Protein AF-A0A7C6LRL2-F1 (afdb_monomer)

pLDDT: mean 70.59, std 15.02, range [48.09, 95.19]

Mean predicted aligned error: 21.66 Å

Solvent-accessible surface area (backbone atoms only — not comparable to full-atom values): 8617 Å² total; per-residue (Å²): 143,81,73,62,68,64,55,54,52,52,54,52,51,51,53,48,34,69,77,64,30,76,74,43,53,61,51,50,51,54,55,50,50,54,54,49,51,54,52,46,53,55,52,46,50,66,56,42,81,75,48,85,87,81,85,78,90,80,80,86,78,82,74,84,72,72,83,80,70,86,66,77,84,75,78,76,70,75,77,75,80,83,67,84,80,74,78,80,75,96,70,79,88,72,87,74,82,74,82,76,81,79,77,75,81,85,76,74,81,78,82,78,75,77,82,83,89,71,90,83,80,136

Radius of gyration: 41.08 Å; Cα contacts (8 Å, |Δi|>4): 6; chains: 1; bounding box: 72×79×104 Å

Secondary structure (DSSP, 8-state):
---HHHHHHHHHHHHHHHHH-TTHHHHHHHHHHHHHHHHHHHHHHHHHTTS-------------------------PPPPP-----PPP----PPPPPPP--PPP-----------------

Sequence (122 aa):
MGGLRGQEILIIVILLIIVFGWKKLPDAARSLGRSARVFKSEVEEMRKDGKEDAGEGTVQSQASEQPQEYRPQQQVTPPPPVQDYQAPQPGSYQPQPAPQAQEPPAQTPQQQYPDDPTRPVA

Structure (mmCIF, N/CA/C/O backbone):
data_AF-A0A7C6LRL2-F1
#
_entry.id   AF-A0A7C6LRL2-F1
#
loop_
_atom_site.group_PDB
_atom_site.id
_atom_site.type_symbol
_atom_site.label_atom_id
_atom_site.label_alt_id
_atom_site.label_comp_id
_atom_site.label_asym_id
_atom_site.label_entity_id
_atom_site.label_seq_id
_atom_site.pdbx_PDB_ins_code
_atom_site.Cartn_x
_atom_site.Cartn_y
_atom_site.Cartn_z
_atom_site.occupancy
_atom_site.B_iso_or_equiv
_atom_site.auth_seq_id
_atom_site.auth_comp_id
_atom_site.auth_asym_id
_atom_site.auth_atom_id
_atom_site.pdbx_PDB_model_num
ATOM 1 N N . MET A 1 1 ? 26.917 14.971 13.476 1.00 55.09 1 MET A N 1
ATOM 2 C CA . MET A 1 1 ? 26.933 13.935 12.417 1.00 55.09 1 MET A CA 1
ATOM 3 C C . MET A 1 1 ? 25.522 13.358 12.249 1.00 55.09 1 MET A C 1
ATOM 5 O O . MET A 1 1 ? 25.241 12.298 12.785 1.00 55.09 1 MET A O 1
ATOM 9 N N . GLY A 1 2 ? 24.594 14.082 11.608 1.00 68.19 2 GLY A N 1
ATOM 10 C CA . GLY A 1 2 ? 23.152 13.747 11.613 1.00 68.19 2 GLY A CA 1
ATOM 11 C C . GLY A 1 2 ? 22.469 13.714 10.241 1.00 68.19 2 GLY A C 1
ATOM 12 O O . GLY A 1 2 ? 21.249 13.684 10.182 1.00 68.19 2 GLY A O 1
ATOM 13 N N . GLY A 1 3 ? 23.229 13.738 9.140 1.00 62.00 3 GLY A N 1
AT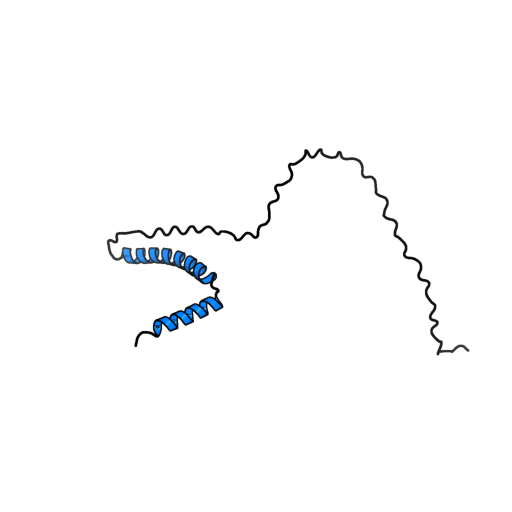OM 14 C CA . GLY A 1 3 ? 22.675 13.867 7.782 1.00 62.00 3 GLY A CA 1
ATOM 15 C C . GLY A 1 3 ? 22.327 12.554 7.070 1.00 62.00 3 GLY A C 1
ATOM 16 O O . GLY A 1 3 ? 21.640 12.581 6.058 1.00 62.00 3 GLY A O 1
ATOM 17 N N . LEU A 1 4 ? 22.770 11.401 7.582 1.00 68.69 4 LEU A N 1
ATOM 18 C CA . LEU A 1 4 ? 22.707 10.133 6.836 1.00 68.69 4 LEU A CA 1
ATOM 19 C C . LEU A 1 4 ? 21.338 9.435 6.919 1.00 68.69 4 LEU A C 1
ATOM 21 O O . LEU A 1 4 ? 20.943 8.734 5.998 1.00 68.69 4 LEU A O 1
ATOM 25 N N . ARG A 1 5 ? 20.563 9.669 7.989 1.00 82.12 5 ARG A N 1
ATOM 26 C CA . ARG A 1 5 ? 19.261 9.000 8.192 1.00 82.12 5 ARG A CA 1
ATOM 27 C C . ARG A 1 5 ? 18.231 9.373 7.121 1.00 82.12 5 ARG A C 1
ATOM 29 O O . ARG A 1 5 ? 17.465 8.515 6.700 1.00 82.12 5 ARG A O 1
ATOM 36 N N . GLY A 1 6 ? 18.214 10.634 6.683 1.00 88.81 6 GLY A N 1
ATOM 37 C CA . GLY A 1 6 ? 17.272 11.100 5.661 1.00 88.81 6 GLY A CA 1
ATOM 38 C C . GLY A 1 6 ? 17.571 10.518 4.280 1.00 88.81 6 GLY A C 1
ATOM 39 O O . GLY A 1 6 ? 16.654 10.097 3.577 1.00 88.81 6 GLY A O 1
ATOM 40 N N . GLN A 1 7 ? 18.854 10.438 3.918 1.00 91.06 7 GLN A N 1
ATOM 41 C CA . GLN A 1 7 ? 19.280 9.896 2.629 1.00 91.06 7 GLN A CA 1
ATOM 42 C C . GLN A 1 7 ? 19.024 8.384 2.531 1.00 91.06 7 GLN A C 1
ATOM 44 O O . GLN A 1 7 ? 18.549 7.924 1.496 1.00 91.06 7 GLN A O 1
ATOM 49 N N . GLU A 1 8 ? 19.242 7.627 3.612 1.00 89.62 8 GLU A N 1
ATOM 50 C CA . GLU A 1 8 ? 18.927 6.192 3.663 1.00 89.62 8 GLU A CA 1
ATOM 51 C C . GLU A 1 8 ? 17.435 5.924 3.406 1.00 89.62 8 GLU A C 1
ATOM 53 O O . GLU A 1 8 ? 17.072 5.077 2.589 1.00 89.62 8 GLU A O 1
ATOM 58 N N . ILE A 1 9 ? 16.554 6.688 4.068 1.00 92.00 9 ILE A N 1
ATOM 59 C CA . ILE A 1 9 ? 15.100 6.552 3.898 1.00 92.00 9 ILE A CA 1
ATOM 60 C C . ILE A 1 9 ? 14.701 6.881 2.459 1.00 92.00 9 ILE A C 1
ATOM 62 O O . ILE A 1 9 ? 13.892 6.164 1.871 1.00 92.00 9 ILE A O 1
ATOM 66 N N . LEU A 1 10 ? 15.291 7.923 1.867 1.00 92.38 10 LEU A N 1
ATOM 67 C CA . LEU A 1 10 ? 15.022 8.290 0.479 1.00 92.38 10 LEU A CA 1
ATOM 68 C C . LEU A 1 10 ? 15.371 7.148 -0.487 1.00 92.38 10 LEU A C 1
ATOM 70 O O . LEU A 1 10 ? 14.577 6.832 -1.372 1.00 92.38 10 LEU A O 1
ATOM 74 N N . ILE A 1 11 ? 16.517 6.491 -0.286 1.00 93.75 11 ILE A N 1
ATOM 75 C CA . ILE A 1 11 ? 16.951 5.349 -1.105 1.00 93.75 11 ILE A CA 1
ATOM 76 C C . ILE A 1 11 ? 15.954 4.187 -0.992 1.00 93.75 11 ILE A C 1
ATOM 78 O O . ILE A 1 11 ? 15.567 3.607 -2.008 1.00 93.75 11 ILE A O 1
ATOM 82 N N . ILE A 1 12 ? 15.483 3.879 0.220 1.00 93.81 12 ILE A N 1
ATOM 83 C CA . ILE A 1 12 ? 14.487 2.820 0.446 1.00 93.81 12 ILE A CA 1
ATOM 84 C C . ILE A 1 12 ? 13.165 3.152 -0.254 1.00 93.81 12 ILE A C 1
ATOM 86 O O . ILE A 1 12 ? 12.582 2.290 -0.911 1.00 93.81 12 ILE A O 1
ATOM 90 N N . VAL A 1 13 ? 12.699 4.401 -0.163 1.00 92.81 13 VAL A N 1
ATOM 91 C CA . VAL A 1 13 ? 11.469 4.842 -0.839 1.00 92.81 13 VAL A CA 1
ATOM 92 C C . VAL A 1 13 ? 11.598 4.703 -2.355 1.00 92.81 13 VAL A C 1
ATOM 94 O O . VAL A 1 13 ? 10.670 4.214 -2.996 1.00 92.81 13 VAL A O 1
ATOM 97 N N . ILE A 1 14 ? 12.746 5.062 -2.933 1.00 95.00 14 ILE A N 1
ATOM 98 C CA . ILE A 1 14 ? 13.002 4.888 -4.370 1.00 95.00 14 ILE A CA 1
ATOM 99 C C . ILE A 1 14 ? 12.929 3.404 -4.757 1.00 95.00 14 ILE A C 1
ATOM 101 O O . ILE A 1 14 ? 12.251 3.059 -5.724 1.00 95.00 14 ILE A O 1
ATOM 105 N N . LEU A 1 15 ? 13.554 2.517 -3.979 1.00 95.19 15 LEU A N 1
ATOM 106 C CA . LEU A 1 15 ? 13.476 1.065 -4.182 1.00 95.19 15 LEU A CA 1
ATOM 107 C C . LEU A 1 15 ? 12.031 0.548 -4.129 1.00 95.19 15 LEU A C 1
ATOM 109 O O . LEU A 1 15 ? 11.621 -0.224 -4.997 1.00 95.19 15 LEU A O 1
ATOM 113 N N . LEU A 1 16 ? 11.231 1.017 -3.168 1.00 93.56 16 LEU A N 1
ATOM 114 C CA . LEU A 1 16 ? 9.811 0.671 -3.082 1.00 93.56 16 LEU A CA 1
ATOM 115 C C . LEU A 1 16 ? 9.017 1.184 -4.289 1.00 93.56 16 LEU A C 1
ATOM 117 O O . LEU A 1 16 ? 8.182 0.451 -4.810 1.00 93.56 16 LEU A O 1
ATOM 121 N N . ILE A 1 17 ? 9.284 2.399 -4.774 1.00 93.44 17 ILE A N 1
ATOM 122 C CA . ILE A 1 17 ? 8.644 2.933 -5.988 1.00 93.44 17 ILE A CA 1
ATOM 123 C C . ILE A 1 17 ? 8.984 2.076 -7.208 1.00 93.44 17 ILE A C 1
ATOM 125 O O . ILE A 1 17 ? 8.115 1.873 -8.051 1.00 93.44 17 ILE A O 1
ATOM 129 N N . ILE A 1 18 ? 10.211 1.567 -7.316 1.00 94.69 18 ILE A N 1
ATOM 130 C CA . ILE A 1 18 ? 10.619 0.721 -8.445 1.00 94.69 18 ILE A CA 1
ATOM 131 C C . ILE A 1 18 ? 9.893 -0.630 -8.401 1.00 94.69 18 ILE A C 1
ATOM 133 O O . ILE A 1 18 ? 9.388 -1.079 -9.426 1.00 94.69 18 ILE A O 1
ATOM 137 N N . VAL A 1 19 ? 9.802 -1.259 -7.225 1.00 93.75 19 VAL A N 1
ATOM 138 C CA . VAL A 1 19 ? 9.179 -2.586 -7.072 1.00 93.75 19 VAL A CA 1
ATOM 139 C C . VAL A 1 19 ? 7.650 -2.518 -7.131 1.00 93.75 19 VAL A C 1
ATOM 141 O O . VAL A 1 19 ? 7.018 -3.329 -7.803 1.00 93.75 19 VAL A O 1
ATOM 144 N N . PHE A 1 20 ? 7.042 -1.560 -6.430 1.00 90.75 20 PHE A N 1
ATOM 145 C CA . PHE A 1 20 ? 5.585 -1.446 -6.314 1.00 90.75 20 PHE A CA 1
ATOM 146 C C . PHE A 1 20 ? 4.967 -0.513 -7.363 1.00 90.75 20 PHE A C 1
ATOM 148 O O . PHE A 1 20 ? 3.807 -0.684 -7.730 1.00 90.75 20 PHE A O 1
ATOM 155 N N . GLY A 1 21 ? 5.715 0.468 -7.864 1.00 89.56 21 GLY A N 1
ATOM 156 C CA . GLY A 1 21 ? 5.234 1.501 -8.780 1.00 89.56 21 GLY A CA 1
ATOM 157 C C . GLY A 1 21 ? 4.750 2.770 -8.067 1.00 89.56 21 GLY A C 1
ATOM 158 O O . GLY A 1 21 ? 4.082 2.728 -7.031 1.00 89.56 21 GLY A O 1
ATOM 159 N N . TRP A 1 22 ? 5.006 3.929 -8.681 1.00 88.06 22 TRP A N 1
ATOM 160 C CA . TRP A 1 22 ? 4.627 5.252 -8.155 1.00 88.06 22 TRP A CA 1
ATOM 161 C C . TRP A 1 22 ? 3.114 5.431 -7.945 1.00 88.06 22 TRP A C 1
ATOM 163 O O . TRP A 1 22 ? 2.703 6.153 -7.043 1.00 88.06 22 TRP A O 1
ATOM 173 N N . LYS A 1 23 ? 2.271 4.738 -8.727 1.00 89.25 23 LYS A N 1
ATOM 174 C CA . LYS A 1 23 ? 0.802 4.775 -8.579 1.00 89.25 23 LYS A CA 1
ATOM 175 C C . LYS A 1 23 ? 0.280 3.884 -7.447 1.00 89.25 23 LYS A C 1
ATOM 177 O O . LYS A 1 23 ? -0.829 4.112 -6.978 1.00 89.25 23 LYS A O 1
ATOM 182 N N . LYS A 1 24 ? 1.044 2.873 -7.016 1.00 87.00 24 LYS A N 1
ATOM 183 C CA . LYS A 1 24 ? 0.601 1.883 -6.017 1.00 87.00 24 LYS A CA 1
ATOM 184 C C . LYS A 1 24 ? 0.910 2.293 -4.583 1.00 87.00 24 LYS A C 1
ATOM 186 O O . LYS A 1 24 ? 0.157 1.918 -3.696 1.00 87.00 24 LYS A O 1
ATOM 191 N N . LEU A 1 25 ? 1.940 3.108 -4.351 1.00 91.25 25 LEU A N 1
ATOM 192 C CA . LEU A 1 25 ? 2.201 3.692 -3.030 1.00 91.25 25 LEU A CA 1
ATOM 193 C C . LEU A 1 25 ? 1.050 4.553 -2.483 1.00 91.25 25 LEU A C 1
ATOM 195 O O . LEU A 1 25 ? 0.633 4.293 -1.355 1.00 91.25 25 LEU A O 1
ATOM 199 N N . PRO A 1 26 ? 0.506 5.548 -3.217 1.00 84.06 26 PRO A N 1
ATOM 200 C CA . PRO A 1 26 ? -0.591 6.363 -2.697 1.00 84.06 26 PRO A CA 1
ATOM 201 C C . PRO A 1 26 ? -1.866 5.539 -2.503 1.00 84.06 26 PRO A C 1
ATOM 203 O O . PRO A 1 26 ? -2.596 5.764 -1.544 1.00 84.06 26 PRO A O 1
ATOM 206 N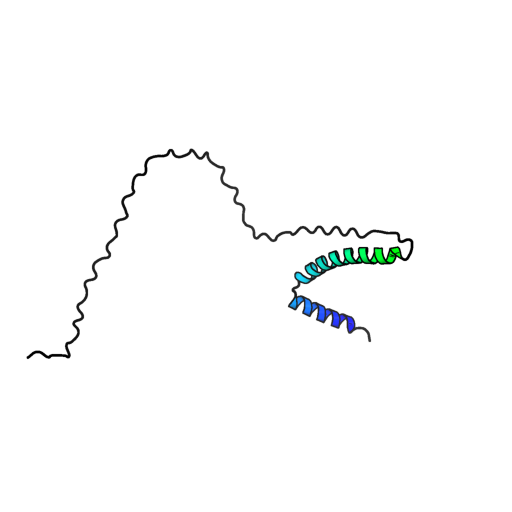 N . ASP A 1 27 ? -2.109 4.559 -3.374 1.00 89.69 27 ASP A N 1
ATOM 207 C CA . ASP A 1 27 ? -3.256 3.656 -3.281 1.00 89.69 27 ASP A CA 1
ATOM 208 C C . ASP A 1 27 ? -3.158 2.752 -2.036 1.00 89.69 27 ASP A C 1
ATOM 210 O O . ASP A 1 27 ? -4.064 2.733 -1.202 1.00 89.69 27 ASP A O 1
ATOM 214 N N . ALA A 1 28 ? -1.998 2.116 -1.828 1.00 90.88 28 ALA A N 1
ATOM 215 C CA . ALA A 1 28 ? -1.717 1.304 -0.645 1.00 90.88 28 ALA A CA 1
ATOM 216 C C . ALA A 1 28 ? -1.747 2.133 0.647 1.00 90.88 28 ALA A C 1
ATOM 218 O O . ALA A 1 28 ? -2.313 1.698 1.646 1.00 90.88 28 ALA A O 1
ATOM 219 N N . ALA A 1 29 ? -1.197 3.349 0.643 1.00 90.69 29 ALA A N 1
ATOM 220 C CA . ALA A 1 29 ? -1.267 4.245 1.795 1.00 90.69 29 ALA A CA 1
ATOM 221 C C . ALA A 1 29 ? -2.716 4.657 2.112 1.00 90.69 29 ALA A C 1
ATOM 223 O O . ALA A 1 29 ? -3.102 4.680 3.282 1.00 90.69 29 ALA A O 1
ATOM 224 N N . ARG A 1 30 ? -3.547 4.927 1.093 1.00 89.50 30 ARG A N 1
ATOM 225 C CA . ARG A 1 30 ? -4.976 5.249 1.268 1.00 89.50 30 ARG A CA 1
ATOM 226 C C . ARG A 1 30 ? -5.777 4.061 1.803 1.00 89.50 30 ARG A C 1
ATOM 228 O O . ARG A 1 30 ? -6.642 4.254 2.660 1.00 89.50 30 ARG A O 1
ATOM 235 N N . SER A 1 31 ? -5.521 2.837 1.336 1.00 90.56 31 SER A N 1
ATOM 236 C CA . SER A 1 31 ? -6.202 1.641 1.854 1.00 90.56 31 SER A CA 1
ATOM 237 C C . SER A 1 31 ? -5.744 1.290 3.272 1.00 90.56 31 SER A C 1
ATOM 239 O O . SER A 1 31 ? -6.588 1.054 4.135 1.00 90.56 31 SER A O 1
ATOM 241 N N . LEU A 1 32 ? -4.433 1.335 3.540 1.00 91.75 32 LEU A N 1
ATOM 242 C CA . LEU A 1 32 ? -3.861 1.093 4.869 1.00 91.75 32 LEU A CA 1
ATOM 243 C C . LEU A 1 32 ? -4.305 2.156 5.880 1.00 91.75 32 LEU A C 1
ATOM 245 O O . LEU A 1 32 ? -4.615 1.815 7.016 1.00 91.75 32 LEU A O 1
ATOM 249 N N . GLY A 1 33 ? -4.403 3.424 5.473 1.00 89.94 33 GLY A N 1
ATOM 250 C CA . GLY A 1 33 ? -4.875 4.514 6.329 1.00 89.94 33 GLY A CA 1
ATOM 251 C C . GLY A 1 33 ? -6.332 4.349 6.769 1.00 89.94 33 GLY A C 1
ATOM 252 O O . GLY A 1 33 ? -6.660 4.634 7.921 1.00 89.94 33 GLY A O 1
ATOM 253 N N . ARG A 1 34 ? -7.203 3.828 5.890 1.00 91.50 34 ARG A N 1
ATOM 254 C CA . ARG A 1 34 ? -8.596 3.506 6.248 1.00 91.50 34 ARG A CA 1
ATOM 255 C C . ARG A 1 34 ? -8.667 2.400 7.303 1.00 91.50 34 ARG A C 1
ATOM 257 O O . ARG A 1 34 ? -9.327 2.602 8.319 1.00 91.50 34 ARG A O 1
ATOM 264 N N . SER A 1 35 ? -7.945 1.293 7.116 1.00 90.81 35 SER A N 1
ATOM 265 C CA . SER A 1 35 ? -7.912 0.197 8.100 1.00 90.81 35 SER A CA 1
ATOM 266 C C . SER A 1 35 ? -7.247 0.611 9.415 1.00 90.81 35 SER A C 1
ATOM 268 O O . SER A 1 35 ? -7.737 0.269 10.487 1.00 90.81 35 SER A O 1
ATOM 270 N N . ALA A 1 36 ? -6.169 1.401 9.352 1.00 92.62 36 ALA A N 1
ATOM 271 C CA . ALA A 1 36 ? -5.473 1.906 10.533 1.00 92.62 36 ALA A CA 1
ATOM 272 C C . ALA A 1 36 ? -6.349 2.842 11.372 1.00 92.62 36 ALA A C 1
ATOM 274 O O . ALA A 1 36 ? -6.221 2.853 12.591 1.00 92.62 36 ALA A O 1
ATOM 275 N N . ARG A 1 37 ? -7.248 3.614 10.750 1.00 88.69 37 ARG A N 1
ATOM 276 C CA . ARG A 1 37 ? -8.178 4.488 11.471 1.00 88.69 37 ARG A CA 1
ATOM 277 C C . ARG A 1 37 ? -9.206 3.698 12.275 1.00 88.69 37 ARG A C 1
ATOM 279 O O . ARG A 1 37 ? -9.428 4.041 13.429 1.00 88.69 37 ARG A O 1
ATOM 286 N N . VAL A 1 38 ? -9.794 2.663 11.672 1.00 89.75 38 VAL A N 1
ATOM 287 C CA . VAL A 1 38 ? -10.759 1.782 12.353 1.00 89.75 38 VAL A CA 1
ATOM 288 C C . VAL A 1 38 ? -10.068 1.031 13.488 1.00 89.75 38 VAL A C 1
ATOM 290 O O . VAL A 1 38 ? -10.523 1.077 14.626 1.00 89.75 38 VAL A O 1
ATOM 293 N N . PHE A 1 39 ? -8.899 0.450 13.207 1.00 91.12 39 PHE A N 1
ATOM 294 C CA . PHE A 1 39 ? -8.093 -0.215 14.227 1.00 91.12 39 PHE A CA 1
ATOM 295 C C . PHE A 1 39 ? -7.698 0.742 15.357 1.00 91.12 39 PHE A C 1
ATOM 297 O O . PHE A 1 39 ? -7.720 0.369 16.523 1.00 91.12 39 PHE A O 1
ATOM 304 N N . LYS A 1 40 ? -7.359 1.997 15.038 1.00 86.94 40 LYS A N 1
ATOM 305 C CA . LYS A 1 40 ? -7.011 2.989 16.055 1.00 86.94 40 LYS A CA 1
ATOM 306 C C . LYS A 1 40 ? -8.204 3.350 16.933 1.00 86.94 40 LYS A C 1
ATOM 308 O O . LYS A 1 40 ? -8.005 3.414 18.137 1.00 86.94 40 LYS A O 1
ATOM 313 N N . SER A 1 41 ? -9.407 3.522 16.380 1.00 86.75 41 SER A N 1
ATOM 314 C CA . SER A 1 41 ? -10.605 3.769 17.196 1.00 86.75 41 SER A CA 1
ATOM 315 C C . SER A 1 41 ? -10.970 2.580 18.084 1.00 86.75 41 SER A C 1
ATOM 317 O O . SER A 1 41 ? -11.271 2.793 19.251 1.00 86.75 41 SER A O 1
ATOM 319 N N . GLU A 1 42 ? -10.870 1.346 17.577 1.00 86.81 42 GLU A N 1
ATOM 320 C CA . GLU A 1 42 ? -11.123 0.141 18.383 1.00 86.81 42 GLU A CA 1
ATOM 321 C C . GLU A 1 42 ? -10.081 -0.013 19.499 1.00 86.81 42 GLU A C 1
ATOM 323 O O . GLU A 1 42 ? -10.419 -0.266 20.653 1.00 86.81 42 GLU A O 1
ATOM 328 N N . VAL A 1 43 ? -8.797 0.193 19.187 1.00 88.69 43 VAL A N 1
ATOM 329 C CA . VAL A 1 43 ? -7.731 0.156 20.196 1.00 88.69 43 VAL A CA 1
ATOM 330 C C . VAL A 1 43 ? -7.893 1.291 21.204 1.00 88.69 43 VAL A C 1
ATOM 332 O O . VAL A 1 43 ? -7.628 1.087 22.381 1.00 88.69 43 VAL A O 1
ATOM 335 N N . GLU A 1 44 ? -8.302 2.484 20.782 1.00 86.19 44 GLU A N 1
ATOM 336 C CA . GLU A 1 44 ? -8.501 3.629 21.670 1.00 86.19 44 GLU A CA 1
ATOM 337 C C . GLU A 1 44 ? -9.689 3.422 22.612 1.00 86.19 44 GLU A C 1
ATOM 339 O O . GLU A 1 44 ? -9.555 3.706 23.798 1.00 86.19 44 GLU A O 1
ATOM 344 N N . GLU A 1 45 ? -10.784 2.824 22.142 1.00 82.62 45 GLU A N 1
ATOM 345 C CA . GLU A 1 45 ? -11.908 2.384 22.979 1.00 82.62 45 GLU A CA 1
ATOM 346 C C . GLU A 1 45 ? -11.445 1.383 24.050 1.00 82.62 45 GLU A C 1
ATOM 348 O O . GLU A 1 45 ? -11.679 1.602 25.238 1.00 82.62 45 GLU A O 1
ATOM 353 N N . MET A 1 46 ? -10.633 0.386 23.670 1.00 81.12 46 MET A N 1
ATOM 354 C CA . MET A 1 46 ? -10.018 -0.550 24.627 1.00 81.12 46 MET A CA 1
ATOM 355 C C . MET A 1 46 ? -9.080 0.134 25.636 1.00 81.12 46 MET A C 1
ATOM 357 O O . MET A 1 46 ? -8.877 -0.368 26.742 1.00 81.12 46 MET A O 1
ATOM 361 N N . ARG A 1 47 ? -8.443 1.252 25.265 1.00 81.50 47 ARG A N 1
ATOM 362 C CA . ARG A 1 47 ? -7.587 2.034 26.176 1.00 81.50 47 ARG A CA 1
ATOM 363 C C . ARG A 1 47 ? -8.405 2.953 27.082 1.00 81.50 47 ARG A C 1
ATOM 365 O O . ARG A 1 47 ? -7.962 3.217 28.200 1.00 81.50 47 ARG A O 1
ATOM 372 N N . LYS A 1 48 ? -9.559 3.426 26.610 1.00 74.88 48 LYS A N 1
ATOM 373 C CA . LYS A 1 48 ? -10.441 4.377 27.294 1.00 74.88 48 LYS A CA 1
ATOM 374 C C . LYS A 1 48 ? -11.349 3.696 28.322 1.00 74.88 48 LYS A C 1
ATOM 376 O O . LYS A 1 48 ? -11.559 4.267 29.385 1.00 74.88 48 LYS A O 1
ATOM 381 N N . ASP A 1 49 ? -11.733 2.436 28.107 1.00 65.69 49 ASP A N 1
ATOM 382 C CA . ASP A 1 49 ? -12.414 1.603 29.122 1.00 65.69 49 ASP A CA 1
ATOM 383 C C . ASP A 1 49 ? -11.582 1.379 30.409 1.00 65.69 49 ASP A C 1
ATOM 385 O O . ASP A 1 49 ? -12.092 0.893 31.416 1.00 65.69 49 ASP A O 1
ATOM 389 N N . GLY A 1 50 ? -10.296 1.757 30.411 1.00 62.81 50 GLY A N 1
ATOM 390 C CA . GLY A 1 50 ? -9.421 1.729 31.587 1.00 62.81 50 GLY A CA 1
ATOM 391 C C . GLY A 1 50 ? -9.087 3.091 32.210 1.00 62.81 50 GLY A C 1
ATOM 392 O O . GLY A 1 50 ? -8.349 3.113 33.197 1.00 62.81 50 GLY A O 1
ATOM 393 N N . LYS A 1 51 ? -9.546 4.221 31.653 1.00 57.22 51 LYS A N 1
ATOM 394 C CA . LYS A 1 51 ? -9.258 5.577 32.162 1.00 57.22 51 LYS A CA 1
ATOM 395 C C . LYS A 1 51 ? -10.278 6.582 31.620 1.00 57.22 51 LYS A C 1
ATOM 397 O O . LYS A 1 51 ? -10.341 6.818 30.418 1.00 57.22 51 LYS A O 1
ATOM 402 N N . GLU A 1 52 ? -11.043 7.165 32.537 1.00 55.50 52 GLU A N 1
ATOM 403 C CA . GLU A 1 52 ? -12.076 8.166 32.274 1.00 55.50 52 GLU A CA 1
ATOM 404 C C . GLU A 1 52 ? -11.547 9.396 31.509 1.00 55.50 52 GLU A C 1
ATOM 406 O O . GLU A 1 52 ? -10.442 9.878 31.755 1.00 55.50 52 GLU A O 1
ATOM 411 N N . ASP A 1 53 ? -12.425 9.892 30.633 1.00 56.34 53 ASP A N 1
ATOM 412 C CA . ASP A 1 53 ? -12.455 11.181 29.932 1.00 56.34 53 ASP A CA 1
ATOM 413 C C . ASP A 1 53 ? -11.398 11.469 28.841 1.00 56.34 53 ASP A C 1
ATOM 415 O O . ASP A 1 53 ? -10.217 11.698 29.084 1.00 56.34 53 ASP A O 1
ATOM 419 N N . ALA A 1 54 ? -11.867 11.528 27.589 1.00 48.09 54 ALA A N 1
ATOM 420 C CA . ALA A 1 54 ? -11.143 12.179 26.498 1.00 48.09 54 ALA A CA 1
ATOM 421 C C . ALA A 1 54 ? -12.151 12.822 25.545 1.00 48.09 54 ALA A C 1
ATOM 423 O O . ALA A 1 54 ? -12.932 12.127 24.880 1.00 48.09 54 ALA A O 1
ATOM 424 N N . GLY A 1 55 ? -12.137 14.151 25.525 1.00 58.75 55 GLY A N 1
ATOM 425 C CA . GLY A 1 55 ? -12.766 14.960 24.500 1.00 58.75 55 GLY A CA 1
ATOM 426 C C . GLY A 1 55 ? -12.061 14.843 23.148 1.00 58.75 55 GLY A C 1
ATOM 427 O O . GLY A 1 55 ? -10.959 14.315 23.029 1.00 58.75 55 GLY A O 1
ATOM 428 N N . GLU A 1 56 ? -12.750 15.398 22.154 1.00 51.91 56 GLU A N 1
ATOM 429 C CA . GLU A 1 56 ? -12.255 15.744 20.819 1.00 51.91 56 GLU A CA 1
ATOM 430 C C . GLU A 1 56 ? -12.122 14.585 19.827 1.00 51.91 56 GLU A C 1
ATOM 432 O O . GLU A 1 56 ? -11.055 14.175 19.376 1.00 51.91 56 GLU A O 1
ATOM 437 N N . GLY A 1 57 ? -13.288 14.163 19.335 1.00 66.75 57 GLY A N 1
ATOM 438 C CA . GLY A 1 57 ? -13.375 13.787 17.935 1.00 66.75 57 GLY A CA 1
ATOM 439 C C . GLY A 1 57 ? -13.044 14.996 17.063 1.00 66.75 57 GLY A C 1
ATOM 440 O O . GLY A 1 57 ? -13.617 16.057 17.269 1.00 66.75 57 GLY A O 1
ATOM 441 N N . THR A 1 58 ? -12.145 14.832 16.094 1.00 56.31 58 THR A N 1
ATOM 442 C CA . THR A 1 58 ? -12.237 15.384 14.729 1.00 56.31 58 THR A CA 1
ATOM 443 C C . THR A 1 58 ? -11.067 14.844 13.910 1.00 56.31 58 THR A C 1
ATOM 445 O O . THR A 1 58 ? -9.961 15.351 14.004 1.00 56.31 58 THR A O 1
ATOM 448 N N . VAL A 1 59 ? -11.322 13.873 13.030 1.00 51.09 59 VAL A N 1
ATOM 449 C CA . VAL A 1 59 ? -10.692 13.857 11.698 1.00 51.09 59 VAL A CA 1
ATOM 450 C C . VAL A 1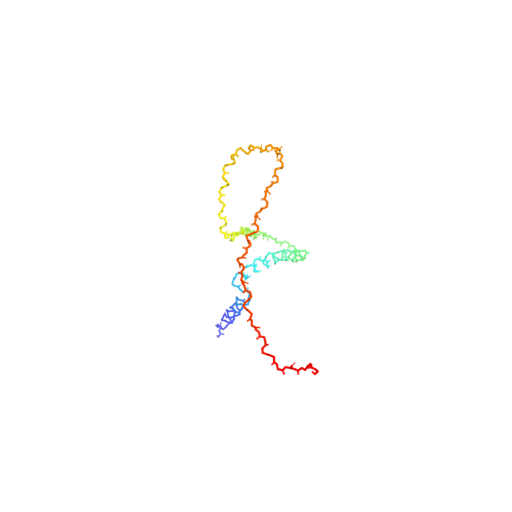 59 ? -11.721 13.294 10.731 1.00 51.09 59 VAL A C 1
ATOM 452 O O . VAL A 1 59 ? -11.698 12.124 10.371 1.00 51.09 59 VAL A O 1
ATOM 455 N N . GLN A 1 60 ? -12.701 14.091 10.325 1.00 57.59 60 GLN A N 1
ATOM 456 C CA . GLN A 1 60 ? -13.570 13.735 9.208 1.00 57.59 60 GLN A CA 1
ATOM 457 C C . GLN A 1 60 ? -12.757 13.814 7.903 1.00 57.59 60 GLN A C 1
ATOM 459 O O . GLN A 1 60 ? -12.838 14.787 7.168 1.00 57.59 60 GLN A O 1
ATOM 464 N N . SER A 1 61 ? -11.941 12.800 7.593 1.00 57.50 61 SER A N 1
ATOM 465 C CA . SER A 1 61 ? -11.373 12.655 6.245 1.00 57.50 61 SER A CA 1
ATOM 466 C C . SER A 1 61 ? -12.426 12.080 5.308 1.00 57.50 61 SER A C 1
ATOM 468 O O . SER A 1 61 ? -12.481 10.880 5.037 1.00 57.50 61 SER A O 1
ATOM 470 N N . GLN A 1 62 ? -13.278 12.983 4.837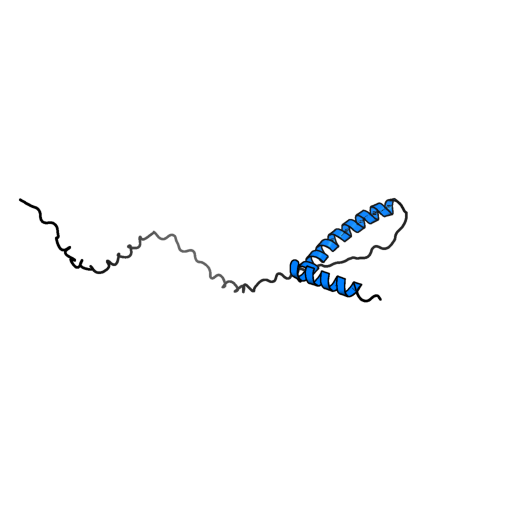 1.00 60.09 62 GLN A N 1
ATOM 471 C CA . GLN A 1 62 ? -14.032 12.865 3.602 1.00 60.09 62 GLN A CA 1
ATOM 472 C C 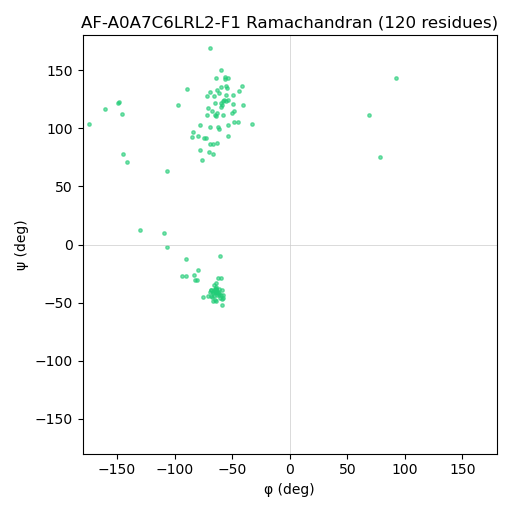. GLN A 1 62 ? -13.016 12.911 2.444 1.00 60.09 62 GLN A C 1
ATOM 474 O O . GLN A 1 62 ? -12.688 13.970 1.929 1.00 60.09 62 GLN A O 1
ATOM 479 N N . ALA A 1 63 ? -12.447 11.759 2.085 1.00 57.84 63 ALA A N 1
ATOM 480 C CA . ALA A 1 63 ? -11.675 11.583 0.853 1.00 57.84 63 ALA A CA 1
ATOM 481 C C . ALA A 1 63 ? -12.520 10.767 -0.131 1.00 57.84 63 ALA A C 1
ATOM 483 O O . ALA A 1 63 ? -12.209 9.630 -0.482 1.00 57.84 63 ALA A O 1
ATOM 484 N N . SER A 1 64 ? -13.650 11.345 -0.529 1.00 54.38 64 SER A N 1
ATOM 485 C CA . SER A 1 64 ? -14.353 10.972 -1.749 1.00 54.38 64 SER A CA 1
ATOM 486 C C . SER A 1 64 ? -13.596 11.564 -2.937 1.00 54.38 64 SER A C 1
ATOM 488 O O . SER A 1 64 ? -14.029 12.535 -3.546 1.00 54.38 64 SER A O 1
ATOM 490 N N . GLU A 1 65 ? -12.442 10.987 -3.259 1.00 58.81 65 GLU A N 1
ATOM 491 C CA . GLU A 1 65 ? -11.924 11.049 -4.621 1.00 58.81 65 GLU A CA 1
ATOM 492 C C . GLU A 1 65 ? -12.602 9.909 -5.372 1.00 58.81 65 GLU A C 1
ATOM 494 O O . GLU A 1 65 ? -12.232 8.739 -5.257 1.00 58.81 65 GLU A O 1
ATOM 499 N N . GLN A 1 66 ? -13.679 10.273 -6.067 1.00 52.62 66 GLN A N 1
ATOM 500 C CA . GLN A 1 66 ? -14.270 9.473 -7.130 1.00 52.62 66 GLN A CA 1
ATOM 501 C C . GLN A 1 66 ? -13.151 8.873 -7.993 1.00 52.62 66 GLN A C 1
ATOM 503 O O . GLN A 1 66 ? -12.225 9.600 -8.369 1.00 52.62 66 GLN A O 1
ATOM 508 N N . PRO A 1 67 ? -13.227 7.593 -8.380 1.00 53.56 67 PRO A N 1
ATOM 509 C CA . PRO A 1 67 ? -12.451 7.116 -9.505 1.00 53.56 67 PRO A CA 1
ATOM 510 C C . PRO A 1 67 ? -12.930 7.898 -10.734 1.00 53.56 67 PRO A C 1
ATOM 512 O O . PRO A 1 67 ? -13.979 7.606 -11.303 1.00 53.56 67 PRO A O 1
ATOM 515 N N . GLN A 1 68 ? -12.176 8.918 -11.145 1.00 55.25 68 GLN A N 1
ATOM 516 C CA . GLN A 1 68 ? -12.112 9.285 -12.554 1.00 55.25 68 GLN A CA 1
ATOM 517 C C . GLN A 1 68 ? -11.495 8.077 -13.254 1.00 55.25 68 GLN A C 1
ATOM 519 O O . GLN A 1 68 ? -10.277 7.922 -13.357 1.00 55.25 68 GLN A O 1
ATOM 524 N N . GLU A 1 69 ? -12.380 7.157 -13.622 1.00 48.72 69 GLU A N 1
ATOM 525 C CA . GLU A 1 69 ? -12.127 6.098 -14.569 1.00 48.72 69 GLU A CA 1
ATOM 526 C C . GLU A 1 69 ? -11.518 6.750 -15.808 1.00 48.72 69 GLU A C 1
ATOM 528 O O . GLU A 1 69 ? -12.152 7.558 -16.486 1.00 48.72 69 GLU A O 1
ATOM 533 N N . TYR A 1 70 ? -10.251 6.441 -16.072 1.00 56.66 70 TYR A N 1
ATOM 534 C CA . TYR A 1 70 ? -9.610 6.735 -17.344 1.00 56.66 70 TYR A CA 1
ATOM 535 C C . TYR A 1 70 ? -10.315 5.865 -18.396 1.00 56.66 70 TYR A C 1
ATOM 537 O O . TYR A 1 70 ? -9.838 4.794 -18.763 1.00 56.66 70 TYR A O 1
ATOM 545 N N . ARG A 1 71 ? -11.507 6.289 -18.828 1.00 58.91 71 ARG A N 1
ATOM 546 C CA . ARG A 1 71 ? -12.217 5.718 -19.966 1.00 58.91 71 ARG A CA 1
ATOM 547 C C . ARG A 1 71 ? -11.451 6.176 -21.209 1.00 58.91 71 ARG A C 1
ATOM 549 O O . ARG A 1 71 ? -11.483 7.373 -21.506 1.00 58.91 71 ARG A O 1
ATOM 556 N N . PRO A 1 72 ? -10.759 5.292 -21.956 1.00 55.41 72 PRO A N 1
ATOM 557 C CA . PRO A 1 72 ? -10.392 5.650 -23.318 1.00 55.41 72 PRO A CA 1
ATOM 558 C C . PRO A 1 72 ? -11.698 6.024 -24.021 1.00 55.41 72 PRO A C 1
ATOM 560 O O . PRO A 1 72 ? -12.693 5.309 -23.895 1.00 55.41 72 PRO A O 1
ATOM 563 N N . GLN A 1 73 ? -11.732 7.192 -24.658 1.00 55.31 73 GLN A N 1
ATOM 564 C CA . GLN A 1 73 ? -12.922 7.736 -25.299 1.00 55.31 73 GLN A CA 1
ATOM 565 C C . GLN A 1 73 ? -13.517 6.733 -26.292 1.00 55.31 73 GLN A C 1
ATOM 567 O O . GLN A 1 73 ? -13.152 6.700 -27.461 1.00 55.31 73 GLN A O 1
ATOM 572 N N . GLN A 1 74 ? -14.474 5.928 -25.842 1.00 59.62 74 GLN A N 1
ATOM 573 C CA . GLN A 1 74 ? -15.453 5.343 -26.735 1.00 59.62 74 GLN A CA 1
ATOM 574 C C . GLN A 1 74 ? -16.475 6.444 -26.978 1.00 59.62 74 GLN A C 1
ATOM 576 O O . GLN A 1 74 ? -17.360 6.693 -26.155 1.00 59.62 74 GLN A O 1
ATOM 581 N N . GLN A 1 75 ? -16.229 7.172 -28.062 1.00 57.75 75 GLN A N 1
ATOM 582 C CA . GLN A 1 75 ? -17.135 8.108 -28.698 1.00 57.75 75 GLN A CA 1
ATOM 583 C C . GLN A 1 75 ? -18.513 7.448 -28.794 1.00 57.75 75 GLN A C 1
ATOM 585 O O . GLN A 1 75 ? -18.725 6.525 -29.579 1.00 57.75 75 GLN A O 1
ATOM 590 N N . VAL A 1 76 ? -19.442 7.883 -27.945 1.00 57.22 76 VAL A N 1
ATOM 591 C CA . VAL A 1 76 ? -20.852 7.538 -28.100 1.00 57.22 76 VAL A CA 1
ATOM 592 C C . VAL A 1 76 ? -21.327 8.399 -29.258 1.00 57.22 76 VAL A C 1
ATOM 594 O O . VAL A 1 76 ? -21.669 9.565 -29.082 1.00 57.22 76 VAL A O 1
ATOM 597 N N . THR A 1 77 ? -21.253 7.857 -30.470 1.00 66.19 77 THR A N 1
ATOM 598 C CA . THR A 1 77 ? -22.046 8.402 -31.570 1.00 66.19 77 THR A CA 1
ATOM 599 C C . THR A 1 77 ? -23.498 8.345 -31.089 1.00 66.19 77 THR A C 1
ATOM 601 O O . THR A 1 77 ? -23.918 7.271 -30.646 1.00 66.19 77 THR A O 1
ATOM 604 N N . PRO A 1 78 ? -24.255 9.458 -31.074 1.00 75.12 78 PRO A N 1
ATOM 605 C CA . PRO A 1 78 ? -25.675 9.379 -30.771 1.00 75.12 78 PRO A CA 1
ATOM 606 C C . PRO A 1 78 ? -26.306 8.371 -31.742 1.00 75.12 78 PRO A C 1
ATOM 608 O O . PRO A 1 78 ? -25.968 8.399 -32.931 1.00 75.12 78 PRO A O 1
ATOM 611 N N . PRO A 1 79 ? -27.164 7.448 -31.271 1.00 70.31 79 PRO A N 1
ATOM 612 C CA . PRO A 1 79 ? -27.873 6.570 -32.185 1.00 70.31 79 PRO A CA 1
ATOM 613 C C . PRO A 1 79 ? -28.634 7.447 -33.193 1.00 70.31 79 PRO A C 1
ATOM 615 O O . PRO A 1 79 ? -29.214 8.460 -32.784 1.00 70.31 79 PRO A O 1
ATOM 618 N N . PRO A 1 80 ? -28.619 7.118 -34.500 1.00 74.06 80 PRO A N 1
ATOM 619 C CA . PRO A 1 80 ? -29.479 7.810 -35.449 1.00 74.06 80 PRO A CA 1
ATOM 620 C C . PRO A 1 80 ? -30.926 7.738 -34.939 1.00 74.06 80 PRO A C 1
ATOM 622 O O . PRO A 1 80 ? -31.298 6.721 -34.339 1.00 74.06 80 PRO A O 1
ATOM 625 N N . PRO A 1 81 ? -31.743 8.792 -35.129 1.00 68.81 81 PRO A N 1
ATOM 626 C CA . PRO A 1 81 ? -33.148 8.729 -34.765 1.00 68.81 81 PRO A CA 1
ATOM 627 C C . PRO A 1 81 ? -33.758 7.503 -35.439 1.00 68.81 81 PRO A C 1
ATOM 629 O O . PRO A 1 81 ? -33.627 7.316 -36.650 1.00 68.81 81 PRO A O 1
ATOM 632 N N . VAL A 1 82 ? -34.362 6.646 -34.621 1.00 62.31 82 VAL A N 1
ATOM 633 C CA . VAL A 1 82 ? -35.138 5.491 -35.058 1.00 62.31 82 VAL A CA 1
ATOM 634 C C . VAL A 1 82 ? -36.202 5.977 -36.043 1.00 62.31 82 VAL A C 1
ATOM 636 O O . VAL A 1 82 ? -37.188 6.591 -35.651 1.00 62.31 82 VAL A O 1
ATOM 639 N N . GLN A 1 83 ? -35.972 5.766 -37.338 1.00 63.03 83 GLN A N 1
ATOM 640 C CA . GLN A 1 83 ? -37.048 5.828 -38.319 1.00 63.03 83 GLN A CA 1
ATOM 641 C C . GLN A 1 83 ? -37.937 4.613 -38.062 1.00 63.03 83 GLN A C 1
ATOM 643 O O . GLN A 1 83 ? -37.414 3.512 -37.887 1.00 63.03 83 GLN A O 1
ATOM 648 N N . ASP A 1 84 ? -39.248 4.846 -37.975 1.00 56.81 84 ASP A N 1
ATOM 649 C CA . ASP A 1 84 ? -40.309 3.843 -37.872 1.00 56.81 84 ASP A CA 1
ATOM 650 C C . ASP A 1 84 ? -39.943 2.561 -38.631 1.00 56.81 84 ASP A C 1
ATOM 652 O O . ASP A 1 84 ? -39.997 2.500 -39.862 1.00 56.81 84 ASP A O 1
ATOM 656 N N . TYR A 1 85 ? -39.549 1.519 -37.898 1.00 56.81 85 TYR A N 1
ATOM 657 C CA . TYR A 1 85 ? -39.366 0.201 -38.484 1.00 56.81 85 TYR A CA 1
ATOM 658 C C . TYR A 1 85 ? -40.752 -0.367 -38.773 1.00 56.81 85 TYR A C 1
ATOM 660 O O . TYR A 1 85 ? -41.379 -1.012 -37.933 1.0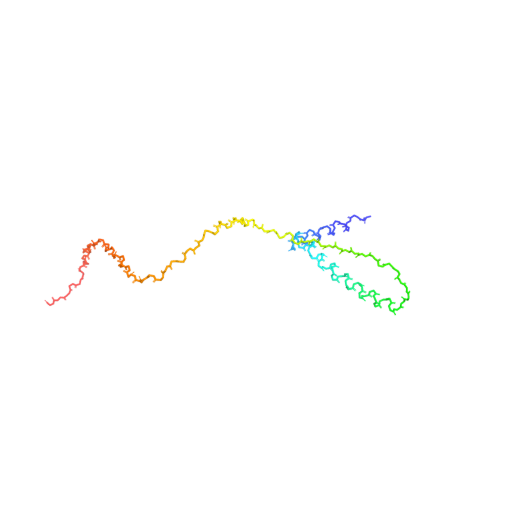0 56.81 85 TYR A O 1
ATOM 668 N N . GLN A 1 86 ? -41.236 -0.117 -39.985 1.00 59.75 86 GLN A N 1
ATOM 669 C CA . GLN A 1 86 ? -42.380 -0.811 -40.546 1.00 59.75 86 GLN A CA 1
ATOM 670 C C . GLN A 1 86 ? -41.993 -2.288 -40.709 1.00 59.75 86 GLN A C 1
ATOM 672 O O . GLN A 1 86 ? -41.101 -2.624 -41.487 1.00 59.75 86 GLN A O 1
ATOM 677 N N . ALA A 1 87 ? -42.613 -3.167 -39.919 1.00 65.38 87 ALA A N 1
ATOM 678 C CA . ALA A 1 87 ? -42.333 -4.598 -39.944 1.00 65.38 87 ALA A CA 1
ATOM 679 C C . ALA A 1 87 ? -42.568 -5.174 -41.359 1.00 65.38 87 ALA A C 1
ATOM 681 O O . ALA A 1 87 ? -43.679 -5.044 -41.885 1.00 65.38 87 ALA A O 1
ATOM 682 N N . PRO A 1 88 ? -41.573 -5.830 -41.988 1.00 56.78 88 PRO A N 1
ATOM 683 C CA . PRO A 1 88 ? -41.792 -6.562 -43.228 1.00 56.78 88 PRO A CA 1
ATOM 684 C C . PRO A 1 88 ? -42.713 -7.759 -42.963 1.00 56.78 88 PRO A C 1
ATOM 686 O O . PRO A 1 88 ? -42.473 -8.551 -42.051 1.00 56.78 88 PRO A O 1
ATOM 689 N N . GLN A 1 89 ? -43.786 -7.874 -43.746 1.00 62.94 89 GLN A N 1
ATOM 690 C CA . GLN A 1 89 ? -44.749 -8.971 -43.652 1.00 62.94 89 GLN A CA 1
ATOM 691 C C . GLN A 1 89 ? -44.077 -10.336 -43.899 1.00 62.94 89 GLN A C 1
ATOM 693 O O . GLN A 1 89 ? -43.122 -10.403 -44.677 1.00 62.94 89 GLN A O 1
ATOM 698 N N . PRO A 1 90 ? -44.578 -11.435 -43.301 1.00 54.97 90 PRO A N 1
ATOM 699 C CA . PRO A 1 90 ? -44.085 -12.780 -43.581 1.00 54.97 90 PRO A CA 1
ATOM 700 C C . PRO A 1 90 ? -44.472 -13.197 -45.011 1.00 54.97 90 PRO A C 1
ATOM 702 O O . PRO A 1 90 ? -45.512 -13.805 -45.248 1.00 54.97 90 PRO A O 1
ATOM 705 N N . GLY A 1 91 ? -43.632 -12.824 -45.976 1.00 55.50 91 GLY A N 1
ATOM 706 C CA . GLY A 1 91 ? -43.682 -13.268 -47.365 1.00 55.50 91 GLY A CA 1
ATOM 707 C C . GLY A 1 91 ? -42.863 -14.546 -47.552 1.00 55.50 91 GLY A C 1
ATOM 708 O O . GLY A 1 91 ? -41.745 -14.657 -47.058 1.00 55.50 91 GLY A O 1
ATOM 709 N N . SER A 1 92 ? -43.449 -15.516 -48.245 1.00 56.03 92 SER A N 1
ATOM 710 C CA . SER A 1 92 ? -42.943 -16.864 -48.529 1.00 56.03 92 SER A CA 1
ATOM 711 C C . SER A 1 92 ? -41.470 -16.931 -48.952 1.00 56.03 92 SER A C 1
ATOM 713 O O . SER A 1 92 ? -41.061 -16.249 -49.890 1.00 56.03 92 SER A O 1
ATOM 715 N N . TYR A 1 93 ? -40.711 -17.839 -48.328 1.00 53.09 93 TYR A N 1
ATOM 716 C CA . TYR A 1 93 ? -39.379 -18.257 -48.768 1.00 53.09 93 TYR A CA 1
ATOM 717 C C . TYR A 1 93 ? -39.376 -18.597 -50.265 1.00 53.09 93 TYR A C 1
ATOM 719 O O . TYR A 1 93 ? -39.987 -19.581 -50.682 1.00 53.09 93 TYR A O 1
ATOM 727 N N . GLN A 1 94 ? -38.651 -17.818 -51.066 1.00 62.06 94 GLN A N 1
ATOM 728 C CA . GLN A 1 94 ? -38.247 -18.226 -52.406 1.00 62.06 94 GLN A CA 1
ATOM 729 C C . GLN A 1 94 ? -36.811 -18.769 -52.313 1.00 62.06 94 GLN A C 1
ATOM 731 O O . GLN A 1 94 ? -35.926 -18.035 -51.868 1.00 62.06 94 GLN A O 1
ATOM 736 N N . PRO A 1 95 ? -36.544 -20.037 -52.678 1.00 55.19 95 PRO A N 1
ATOM 737 C CA . PRO A 1 95 ? -35.189 -20.571 -52.680 1.00 55.19 95 PRO A CA 1
ATOM 738 C C . PRO A 1 95 ? -34.354 -19.824 -53.720 1.00 55.19 95 PRO A C 1
ATOM 740 O O . PRO A 1 95 ? -34.691 -19.793 -54.904 1.00 55.19 95 PRO A O 1
ATOM 743 N N . GLN A 1 96 ? -33.267 -19.208 -53.272 1.00 69.50 96 GLN A N 1
ATOM 744 C CA . GLN A 1 96 ? -32.292 -18.564 -54.140 1.00 69.50 96 GLN A CA 1
ATOM 745 C C . GLN A 1 96 ? -31.498 -19.660 -54.881 1.00 69.50 96 GLN A C 1
ATOM 747 O O . GLN A 1 96 ? -31.008 -20.583 -54.224 1.00 69.50 96 GLN A O 1
ATOM 752 N N . PRO A 1 97 ? -31.381 -19.630 -56.223 1.00 58.84 97 PRO A N 1
ATOM 753 C CA . PRO A 1 97 ? -30.596 -20.623 -56.950 1.00 58.84 97 PRO A CA 1
ATOM 754 C C . PRO A 1 97 ? -29.121 -20.517 -56.543 1.00 58.84 97 PRO A C 1
ATOM 756 O O . PRO A 1 97 ? -28.571 -19.418 -56.453 1.00 58.84 97 PRO A O 1
ATOM 759 N N . ALA A 1 98 ? -28.504 -21.665 -56.257 1.00 66.69 98 ALA A N 1
ATOM 760 C CA . ALA A 1 98 ? -27.126 -21.753 -55.792 1.00 66.69 98 ALA A CA 1
ATOM 761 C C . ALA A 1 98 ? -26.154 -21.074 -56.780 1.00 66.69 98 ALA A C 1
ATOM 763 O O . ALA A 1 98 ? -26.344 -21.191 -57.995 1.00 66.69 98 ALA A O 1
ATOM 764 N N . PRO A 1 99 ? -25.103 -20.388 -56.293 1.00 58.28 99 PRO A N 1
ATOM 765 C CA . PRO A 1 99 ? -24.058 -19.864 -57.161 1.00 58.28 99 PRO A CA 1
ATOM 766 C C . PRO A 1 99 ? -23.412 -21.027 -57.922 1.00 58.28 99 PRO A C 1
ATOM 768 O O . PRO A 1 99 ? -22.919 -21.978 -57.315 1.00 58.28 99 PRO A O 1
ATOM 771 N N . GLN A 1 100 ? -23.457 -20.966 -59.255 1.00 59.75 100 GLN A N 1
ATOM 772 C CA . GLN A 1 100 ? -22.814 -21.942 -60.130 1.00 59.75 100 GLN A CA 1
ATOM 773 C C . GLN A 1 100 ? -21.329 -22.032 -59.766 1.00 59.75 100 GLN A C 1
ATOM 775 O O . GLN A 1 100 ? -20.624 -21.020 -59.750 1.00 59.75 100 GLN A O 1
ATOM 780 N N . ALA A 1 101 ? -20.870 -23.244 -59.449 1.00 61.41 101 ALA A N 1
ATOM 781 C CA . ALA A 1 101 ? -19.459 -23.537 -59.280 1.00 61.41 101 ALA A CA 1
ATOM 782 C C . ALA A 1 101 ? -18.7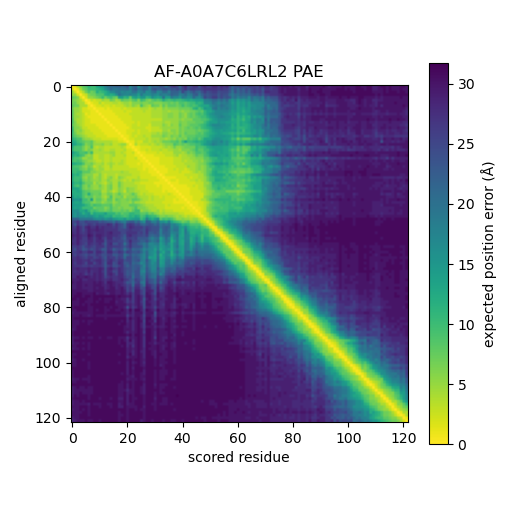46 -23.180 -60.590 1.00 61.41 101 ALA A C 1
ATOM 784 O O . ALA A 1 101 ? -18.980 -23.803 -61.620 1.00 61.41 101 ALA A O 1
ATOM 785 N N . GLN A 1 102 ? -17.918 -22.139 -60.560 1.00 57.75 102 GLN A N 1
ATOM 786 C CA . GLN A 1 102 ? -17.025 -21.820 -61.665 1.00 57.75 102 GLN A CA 1
ATOM 787 C C . GLN A 1 102 ? -15.972 -22.929 -61.708 1.00 57.75 102 GLN A C 1
ATOM 789 O O . GLN A 1 102 ? -15.073 -22.965 -60.868 1.00 57.75 102 GLN A O 1
ATOM 794 N N . GLU A 1 103 ? -16.130 -23.874 -62.633 1.00 62.25 103 GLU A N 1
ATOM 795 C CA . GLU A 1 103 ? -15.122 -24.890 -62.923 1.00 62.25 103 GLU A CA 1
ATOM 796 C C . GLU A 1 103 ? -13.821 -24.183 -63.352 1.00 62.25 103 GLU A C 1
ATOM 798 O O . GLU A 1 103 ? -13.829 -23.421 -64.324 1.00 62.25 103 GLU A O 1
ATOM 803 N N . PRO A 1 104 ? -12.698 -24.369 -62.635 1.00 66.81 104 PRO A N 1
ATOM 804 C CA . PRO A 1 104 ? -11.414 -23.850 -63.084 1.00 66.81 104 PRO A CA 1
ATOM 805 C C . PRO A 1 104 ? -11.008 -24.541 -64.399 1.00 66.81 104 PRO A C 1
ATOM 807 O O . PRO A 1 104 ? -11.264 -25.736 -64.566 1.00 66.81 104 PRO A O 1
ATOM 810 N N . PRO A 1 105 ? -10.375 -23.822 -65.347 1.00 61.81 105 PRO A N 1
ATOM 811 C CA . PRO A 1 105 ? -10.045 -24.367 -66.657 1.00 61.81 105 PRO A CA 1
ATOM 812 C C . PRO A 1 105 ? -9.123 -25.582 -66.531 1.00 61.81 105 PRO A C 1
ATOM 814 O O . PRO A 1 105 ? -8.145 -25.570 -65.781 1.00 61.81 105 PRO A O 1
ATOM 817 N N . ALA A 1 106 ? -9.455 -26.622 -67.296 1.00 57.69 106 ALA A N 1
ATOM 818 C CA . ALA A 1 106 ? -8.713 -27.864 -67.417 1.00 57.69 106 ALA A CA 1
ATOM 819 C C . ALA A 1 106 ? -7.219 -27.600 -67.665 1.00 57.69 106 ALA A C 1
ATOM 821 O O . ALA A 1 106 ? -6.806 -27.247 -68.768 1.00 57.69 106 ALA A O 1
ATOM 822 N N . GLN A 1 107 ? -6.393 -27.805 -66.639 1.00 57.22 107 GLN A N 1
ATOM 823 C CA . GLN A 1 107 ? -4.964 -27.999 -66.838 1.00 57.22 107 GLN A CA 1
ATOM 824 C C . GLN A 1 107 ? -4.776 -29.442 -67.304 1.00 57.22 107 GLN A C 1
ATOM 826 O O . GLN A 1 107 ? -4.890 -30.384 -66.523 1.00 57.22 107 GLN A O 1
ATOM 831 N N . THR A 1 108 ? -4.555 -29.615 -68.606 1.00 63.16 108 THR A N 1
ATOM 832 C CA . THR A 1 108 ? -4.124 -30.881 -69.206 1.00 63.16 108 THR A CA 1
ATOM 833 C C . THR A 1 108 ? -2.927 -31.442 -68.433 1.00 63.16 108 THR A C 1
ATOM 835 O O . THR A 1 108 ? -1.944 -30.717 -68.256 1.00 63.16 108 THR A O 1
ATOM 838 N N . PRO A 1 109 ? -2.956 -32.715 -68.004 1.00 61.81 109 PRO A N 1
ATOM 839 C CA . PRO A 1 109 ? -1.779 -33.367 -67.454 1.00 61.81 109 PRO A CA 1
ATOM 840 C C . PRO A 1 109 ? -0.727 -33.458 -68.564 1.00 61.81 109 PRO A C 1
ATOM 842 O O . PRO A 1 109 ? -0.906 -34.195 -69.533 1.00 61.81 109 PRO A O 1
ATOM 845 N N . GLN A 1 110 ? 0.361 -32.695 -68.452 1.00 55.09 110 GLN A N 1
ATOM 846 C CA . GLN A 1 110 ? 1.557 -32.959 -69.246 1.00 55.09 110 GLN A CA 1
ATOM 847 C C . GLN A 1 110 ? 2.079 -34.334 -68.826 1.00 55.09 110 GLN A C 1
ATOM 849 O O . GLN A 1 110 ? 2.468 -34.542 -67.677 1.00 55.09 110 GLN A O 1
ATOM 854 N N . GLN A 1 111 ? 2.013 -35.283 -69.755 1.00 62.91 111 GLN A N 1
ATOM 855 C CA . GLN A 1 111 ? 2.557 -36.622 -69.609 1.00 62.91 111 GLN A CA 1
ATOM 856 C C . GLN A 1 111 ? 4.074 -36.556 -69.407 1.00 62.91 111 GLN A C 1
ATOM 858 O O . GLN A 1 111 ? 4.834 -36.445 -70.365 1.00 62.91 111 GLN A O 1
ATOM 863 N N . GLN A 1 112 ? 4.517 -36.659 -68.158 1.00 57.62 112 GLN A N 1
ATOM 864 C CA . GLN A 1 112 ? 5.885 -37.041 -67.834 1.00 57.62 112 GLN A CA 1
ATOM 865 C C . GLN A 1 112 ? 5.924 -38.574 -67.847 1.00 57.62 112 GLN A C 1
ATOM 867 O O . GLN A 1 112 ? 5.573 -39.210 -66.856 1.00 57.62 112 GLN A O 1
ATOM 872 N N . TYR A 1 113 ? 6.275 -39.159 -68.994 1.00 66.31 113 TYR A N 1
ATOM 873 C CA . TYR A 1 113 ? 6.566 -40.588 -69.123 1.00 66.31 113 TYR A CA 1
ATOM 874 C C . TYR A 1 113 ? 7.739 -40.916 -68.185 1.00 66.31 113 TYR A C 1
ATOM 876 O O . TYR A 1 113 ? 8.809 -40.327 -68.351 1.00 66.31 113 TYR A O 1
ATOM 884 N N . PRO A 1 114 ? 7.578 -41.786 -67.174 1.00 69.94 114 PRO A N 1
ATOM 885 C CA . PRO A 1 114 ? 8.723 -42.312 -66.456 1.00 69.94 114 PRO A CA 1
ATOM 886 C C . PRO A 1 114 ? 9.496 -43.208 -67.423 1.00 69.94 114 PRO A C 1
ATOM 888 O O . PRO A 1 114 ? 8.967 -44.218 -67.888 1.00 69.94 114 PRO A O 1
ATOM 891 N N . ASP A 1 115 ? 10.721 -42.798 -67.748 1.00 62.03 115 ASP A N 1
ATOM 892 C CA . ASP A 1 115 ? 11.750 -43.649 -68.341 1.00 62.03 115 ASP A CA 1
ATOM 893 C C . ASP A 1 115 ? 11.719 -45.031 -67.677 1.00 62.03 115 ASP A C 1
ATOM 895 O O . ASP A 1 115 ? 11.865 -45.151 -66.462 1.00 62.03 115 ASP A O 1
ATOM 899 N N . ASP A 1 116 ? 11.483 -46.051 -68.497 1.00 62.31 116 ASP A N 1
ATOM 900 C CA . ASP A 1 116 ? 11.494 -47.470 -68.164 1.00 62.31 116 ASP A CA 1
ATOM 901 C C . ASP A 1 116 ? 12.934 -47.940 -67.895 1.00 62.31 116 ASP A C 1
ATOM 903 O O . ASP A 1 116 ? 13.747 -47.931 -68.822 1.00 62.31 116 ASP A O 1
ATOM 907 N N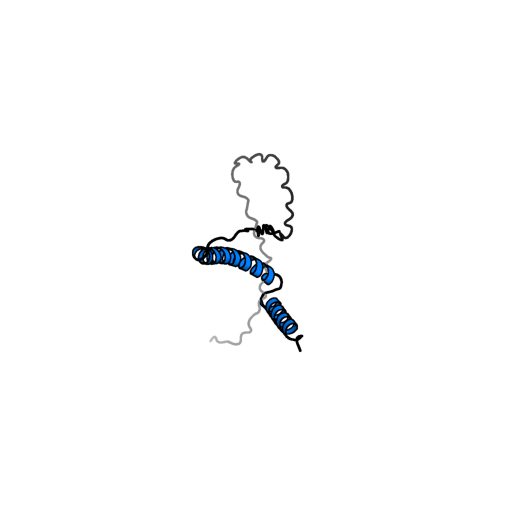 . PRO A 1 117 ? 13.285 -48.410 -66.681 1.00 66.25 117 PRO A N 1
ATOM 908 C CA . PRO A 1 117 ? 14.527 -49.132 -66.455 1.00 66.25 117 PRO A CA 1
ATOM 909 C C . PRO A 1 117 ? 14.291 -50.623 -66.173 1.00 66.25 117 PRO A C 1
ATOM 911 O O . PRO A 1 117 ? 15.228 -51.318 -65.777 1.00 66.25 117 PRO A O 1
ATOM 914 N N . THR A 1 118 ? 13.078 -51.155 -66.357 1.00 62.62 118 THR A N 1
ATOM 915 C CA . THR A 1 118 ? 12.759 -52.533 -65.965 1.00 62.62 118 THR A CA 1
ATOM 916 C C . THR A 1 118 ? 11.851 -53.222 -66.979 1.00 62.62 118 THR A C 1
ATOM 918 O O . THR A 1 118 ? 10.717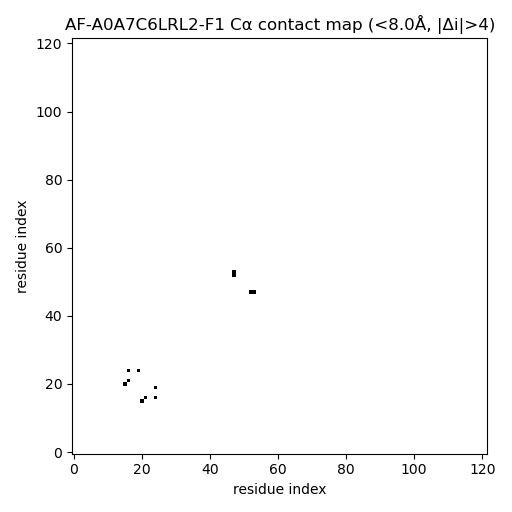 -53.588 -66.675 1.00 62.62 118 THR A O 1
ATOM 921 N N . ARG A 1 119 ? 12.421 -53.529 -68.154 1.00 60.62 119 ARG A N 1
ATOM 922 C CA . ARG A 1 119 ? 12.093 -54.760 -68.898 1.00 60.62 119 ARG A CA 1
ATOM 923 C C . ARG A 1 119 ? 12.175 -55.947 -67.932 1.00 60.62 119 ARG A C 1
ATOM 925 O O . ARG A 1 119 ? 13.250 -56.211 -67.391 1.00 60.62 119 ARG A O 1
ATOM 932 N N . PRO A 1 120 ? 11.077 -56.691 -67.743 1.00 55.88 120 PRO A N 1
ATOM 933 C CA . PRO A 1 120 ? 11.103 -58.087 -68.175 1.00 55.88 120 PRO A CA 1
ATOM 934 C C . PRO A 1 120 ? 9.724 -58.594 -68.627 1.00 55.88 120 PRO A C 1
ATOM 936 O O . PRO A 1 120 ? 8.800 -58.639 -67.825 1.00 55.88 120 PRO A O 1
ATOM 939 N N . VAL A 1 121 ? 9.611 -59.087 -69.864 1.00 61.41 121 VAL A N 1
ATOM 940 C CA . VAL A 1 121 ? 8.624 -60.121 -70.228 1.00 61.41 121 VAL A CA 1
ATOM 941 C C . VAL A 1 121 ? 9.179 -61.000 -71.360 1.00 61.41 121 VAL A C 1
ATOM 943 O O . VAL A 1 121 ? 9.569 -60.471 -72.396 1.00 61.41 121 VAL A O 1
ATOM 946 N N . ALA A 1 122 ? 9.245 -62.303 -71.052 1.00 54.41 122 ALA A N 1
ATOM 947 C CA . ALA A 1 122 ? 9.376 -63.528 -71.863 1.00 54.41 122 ALA A CA 1
ATOM 948 C C . ALA A 1 122 ? 10.173 -63.510 -73.182 1.00 54.41 122 ALA A C 1
ATOM 950 O O . ALA A 1 122 ? 9.709 -62.905 -74.171 1.00 54.41 122 ALA A O 1
#

Foldseek 3Di:
DPPVVVVVVVVVVVVCCVVQNPVRVVVVCVVVVVVVVVVVVVVVVVVCVVPDDDDDDDDPPPPPPDPPPPPPDPPPPPPDPDDPPPDDDPDDDDDDPDDPPPDDDDPPPPDPDPDDPDDDDD